Protein AF-A0A1Q3CDR9-F1 (afdb_monomer)

Nearest PDB structures (foldseek):
  2cqf-assembly1_A  TM=4.874E-01  e=2.136E+00  Homo sapiens
  7c4c-assembly1_A  TM=4.742E-01  e=1.293E+00  Trypanosoma brucei brucei TREU927
  1wwd-assembly1_A  TM=3.538E-01  e=9.700E-01  Moloney murine leukemia virus
  2ms0-assembly1_A  TM=3.478E-01  e=1.722E+00  Murine leukemia virus

Solvent-accessible surface area (backbone atoms only — not comparable to full-atom values): 6592 Å² total; per-residue (Å²): 113,67,70,59,53,57,50,48,54,52,51,53,54,50,49,55,51,48,51,54,48,51,56,52,48,56,53,49,50,54,57,45,61,77,62,69,68,82,74,77,45,49,90,75,77,43,82,76,66,89,78,68,80,81,71,84,55,89,84,57,76,78,75,70,85,80,47,48,10,86,76,79,66,47,70,84,43,49,51,90,74,29,62,83,71,69,43,74,86,74,81,68,82,80,82,76,87,76,88,130

Secondary structure (DSSP, 8-state):
-HHHHHHHHHHHHHHHHHHHHHHHHHHHHHHHHTT------GGGTPPP-TT------SSS-------B-TTT--BS--GGG-HHHH-TTTT---------

Organism: Cephalotus follicularis (NCBI:txid3775)

Radius of gyration: 31.76 Å; Cα contacts (8 Å, |Δi|>4): 46; chains: 1; bounding box: 44×34×112 Å

pLDDT: mean 74.59, std 15.26, range [53.19, 97.5]

Foldseek 3Di:
DVVVVVVVVVVVVVVVVVVVVVVVVVVVCVVVVLVPQVQDCVVVVDDHDPDRDPDPRPPDDPPDPQCAAPPPRDGDDYVVPDPVNPPPPPDDPPPDDDDD

Mean predicted aligned error: 17.98 Å

Structure (mmCIF, N/CA/C/O backbone):
data_AF-A0A1Q3CDR9-F1
#
_entry.id   AF-A0A1Q3CDR9-F1
#
loop_
_atom_site.group_PDB
_atom_site.id
_atom_site.type_symbol
_atom_site.label_atom_id
_atom_site.label_alt_id
_atom_site.label_comp_id
_atom_site.label_asym_id
_atom_site.label_entity_id
_atom_site.label_seq_id
_atom_site.pdbx_PDB_ins_code
_atom_site.Cartn_x
_atom_site.Cartn_y
_atom_site.Cartn_z
_atom_site.occupancy
_atom_site.B_iso_or_equiv
_atom_site.auth_seq_id
_atom_site.auth_comp_id
_atom_site.auth_asym_id
_atom_site.auth_atom_id
_atom_site.pdbx_PDB_model_num
ATOM 1 N N . MET A 1 1 ? -23.262 7.538 39.545 1.00 59.59 1 MET A N 1
ATOM 2 C CA . MET A 1 1 ? -22.030 6.722 39.428 1.00 59.59 1 MET A CA 1
ATOM 3 C C . MET A 1 1 ? -22.065 5.797 38.212 1.00 59.59 1 MET A C 1
ATOM 5 O O . MET A 1 1 ? -21.052 5.736 37.530 1.00 59.59 1 MET A O 1
ATOM 9 N N . GLU A 1 2 ? -23.208 5.187 37.870 1.00 73.69 2 GLU A N 1
ATOM 10 C CA . GLU A 1 2 ? -23.363 4.292 36.697 1.00 73.69 2 GLU A CA 1
ATOM 11 C C . GLU A 1 2 ? -22.972 4.901 35.336 1.00 73.69 2 GLU A C 1
ATOM 13 O O . GLU A 1 2 ? -22.339 4.237 34.518 1.00 73.69 2 GLU A O 1
ATOM 18 N N . GLU A 1 3 ? -23.297 6.175 35.082 1.00 81.50 3 GLU A N 1
ATOM 19 C CA . GLU A 1 3 ? -22.935 6.873 33.832 1.00 81.50 3 GLU A CA 1
ATOM 20 C C . GLU A 1 3 ? -21.412 6.853 33.590 1.00 81.50 3 GLU A C 1
ATOM 22 O O . GLU A 1 3 ? -20.940 6.597 32.482 1.00 81.50 3 GLU A O 1
ATOM 27 N N . ASN A 1 4 ? -20.636 7.059 34.657 1.00 87.38 4 ASN A N 1
ATOM 28 C CA . ASN A 1 4 ? -19.181 7.166 34.605 1.00 87.38 4 ASN A CA 1
ATOM 29 C C . ASN A 1 4 ? -18.516 5.796 34.362 1.00 87.38 4 ASN A C 1
ATOM 31 O O . ASN A 1 4 ? -17.516 5.696 33.651 1.00 87.38 4 ASN A O 1
ATOM 35 N N . GLU A 1 5 ? -19.099 4.716 34.894 1.00 90.12 5 GLU A N 1
ATOM 36 C CA . GLU A 1 5 ? -18.658 3.343 34.608 1.00 90.12 5 GLU A CA 1
ATOM 37 C C . GLU A 1 5 ? -18.950 2.945 33.160 1.00 90.12 5 GLU A C 1
ATOM 39 O O . GLU A 1 5 ? -18.072 2.423 32.467 1.00 90.12 5 GLU A O 1
ATOM 44 N N . LYS A 1 6 ? -20.144 3.270 32.653 1.00 92.44 6 LYS A N 1
ATOM 45 C CA . LYS A 1 6 ? -20.518 3.000 31.258 1.00 92.44 6 LYS A CA 1
ATOM 46 C C . LYS A 1 6 ? -19.623 3.756 30.271 1.00 92.44 6 LYS A C 1
ATOM 48 O O . LYS A 1 6 ? -19.267 3.219 29.219 1.00 92.44 6 LYS A O 1
ATOM 53 N N . GLN A 1 7 ? -19.228 4.981 30.610 1.00 92.56 7 GLN A N 1
ATOM 54 C CA . GLN A 1 7 ? -18.260 5.762 29.837 1.00 92.56 7 GLN A CA 1
ATOM 55 C C . GLN A 1 7 ? -16.859 5.132 29.864 1.00 92.56 7 GLN A C 1
ATOM 57 O O . GLN A 1 7 ? -16.241 5.002 28.807 1.00 92.56 7 GLN A O 1
ATOM 62 N N . LYS A 1 8 ? -16.386 4.652 31.022 1.00 94.94 8 LYS A N 1
ATOM 63 C CA . LYS A 1 8 ? -15.103 3.933 31.137 1.00 94.94 8 LYS A CA 1
ATOM 64 C C . LYS A 1 8 ? -15.035 2.700 30.236 1.00 94.94 8 LYS A C 1
ATOM 66 O O . LYS A 1 8 ? -14.039 2.516 29.541 1.00 94.94 8 LYS A O 1
ATOM 71 N N . ILE A 1 9 ? -16.099 1.899 30.199 1.00 94.62 9 ILE A N 1
ATOM 72 C CA . ILE A 1 9 ? -16.166 0.690 29.362 1.00 94.62 9 ILE A CA 1
ATOM 73 C C . ILE A 1 9 ? -16.073 1.048 27.871 1.00 94.62 9 ILE A C 1
ATOM 75 O O . ILE A 1 9 ? -15.337 0.408 27.120 1.00 94.62 9 ILE A O 1
ATOM 79 N N . LYS A 1 10 ? -16.774 2.103 27.433 1.00 94.69 10 LYS A N 1
ATOM 80 C CA . LYS A 1 10 ? -16.693 2.584 26.043 1.00 94.69 10 LYS A CA 1
ATOM 81 C C . LYS A 1 10 ? -15.292 3.078 25.690 1.00 94.69 10 LYS A C 1
ATOM 83 O O . LYS A 1 10 ? -14.806 2.776 24.604 1.00 94.69 10 LYS A O 1
ATOM 88 N N . ILE A 1 11 ? -14.647 3.816 26.595 1.00 96.81 11 ILE A N 1
ATOM 89 C CA . ILE A 1 11 ? -13.281 4.318 26.398 1.00 96.81 11 ILE A CA 1
ATOM 90 C C . ILE A 1 11 ? -12.296 3.154 26.262 1.00 96.81 11 ILE A C 1
ATOM 92 O O . ILE A 1 11 ? -11.457 3.177 25.363 1.00 96.81 11 ILE A O 1
ATOM 96 N N . ASP A 1 12 ? -12.412 2.127 27.103 1.00 96.44 12 ASP A N 1
ATOM 97 C CA . ASP A 1 12 ? -11.529 0.959 27.050 1.00 96.44 12 ASP A CA 1
ATOM 98 C C . ASP A 1 12 ? -11.698 0.165 25.743 1.00 96.44 12 ASP A C 1
ATOM 100 O O . ASP A 1 12 ? -10.719 -0.119 25.043 1.00 96.44 12 ASP A O 1
ATOM 104 N N . ALA A 1 13 ? -12.948 -0.078 25.333 1.00 96.44 13 ALA A N 1
ATOM 105 C CA . ALA A 1 13 ? -13.256 -0.713 24.054 1.00 96.44 13 ALA A CA 1
ATOM 106 C C . ALA A 1 13 ? -12.680 0.080 22.868 1.00 96.44 13 ALA A C 1
ATOM 108 O O . ALA A 1 13 ? -12.032 -0.492 21.985 1.00 96.44 13 ALA A O 1
ATOM 109 N N . LEU A 1 14 ? -12.855 1.404 22.875 1.00 97.19 14 LEU A N 1
ATOM 110 C CA . LEU A 1 14 ? -12.368 2.283 21.814 1.00 97.19 14 LEU A CA 1
ATOM 111 C C . LEU A 1 14 ? -10.835 2.309 21.761 1.00 97.19 14 LEU A C 1
ATOM 113 O O . LEU A 1 14 ? -10.238 2.242 20.683 1.00 97.19 14 LEU A O 1
ATOM 117 N N . LYS A 1 15 ? -10.176 2.316 22.921 1.00 97.38 15 LYS A N 1
ATOM 118 C CA . LYS A 1 15 ? -8.714 2.265 23.026 1.00 97.38 15 LYS A CA 1
ATOM 119 C C . LYS A 1 15 ? -8.152 0.959 22.461 1.00 97.38 15 LYS A C 1
ATOM 121 O O . LYS A 1 15 ? -7.147 0.993 21.752 1.00 97.38 15 LYS A O 1
ATOM 126 N N . LYS A 1 16 ? -8.826 -0.172 22.697 1.00 97.00 16 LYS A N 1
ATOM 127 C CA . LYS A 1 16 ? -8.466 -1.478 22.117 1.00 97.00 16 LYS A CA 1
ATOM 128 C C . LYS A 1 16 ? -8.631 -1.508 20.595 1.00 97.00 16 LYS A C 1
ATOM 130 O O . LYS A 1 16 ? -7.775 -2.048 19.887 1.00 97.00 16 LYS A O 1
ATOM 135 N N . THR A 1 17 ? -9.701 -0.913 20.069 1.00 97.25 17 THR A N 1
ATOM 136 C CA . THR A 1 17 ? -9.863 -0.794 18.612 1.00 97.25 17 THR A CA 1
ATOM 137 C C . THR A 1 17 ? -8.792 0.107 18.006 1.00 97.25 17 THR A C 1
ATOM 139 O O . THR A 1 17 ? -8.211 -0.239 16.980 1.00 97.25 17 THR A O 1
ATOM 142 N N . PHE A 1 18 ? -8.457 1.211 18.678 1.00 97.38 18 PHE A N 1
ATOM 143 C CA . PHE A 1 18 ? -7.473 2.171 18.192 1.00 97.38 18 PHE A CA 1
ATOM 144 C C . PHE A 1 18 ? -6.050 1.604 18.215 1.00 97.38 18 PHE A C 1
ATOM 146 O O . PHE A 1 18 ? -5.289 1.822 17.275 1.00 97.38 18 PHE A O 1
ATOM 153 N N . SER A 1 19 ? -5.690 0.827 19.241 1.00 97.19 19 SER A N 1
ATOM 154 C CA . SER A 1 19 ? -4.386 0.157 19.298 1.00 97.19 19 SER A CA 1
ATOM 155 C C . SER A 1 19 ? -4.232 -0.886 18.188 1.00 97.19 19 SER A C 1
ATOM 157 O O . SER A 1 19 ? -3.190 -0.946 17.534 1.00 97.19 19 SER A O 1
ATOM 159 N N . THR A 1 20 ? -5.288 -1.658 17.914 1.00 97.19 20 THR A N 1
ATOM 160 C CA . THR A 1 20 ? -5.311 -2.637 16.816 1.00 97.19 20 THR A CA 1
ATOM 161 C C . THR A 1 20 ? -5.194 -1.944 15.458 1.00 97.19 20 THR A C 1
ATOM 163 O O . THR A 1 20 ? -4.365 -2.337 14.634 1.00 97.19 20 THR A O 1
ATOM 166 N N . PHE A 1 21 ? -5.971 -0.876 15.250 1.00 97.44 21 PHE A N 1
ATOM 167 C CA . PHE A 1 21 ? -5.923 -0.060 14.040 1.00 97.44 21 PHE A CA 1
ATOM 168 C C . PHE A 1 21 ? -4.532 0.547 13.825 1.00 97.44 21 PHE A C 1
ATOM 170 O O . PHE A 1 21 ? -3.941 0.351 12.766 1.00 97.44 21 PHE A O 1
ATOM 177 N N . SER A 1 22 ? -3.961 1.187 14.847 1.00 97.50 22 SER A N 1
ATOM 178 C CA . SER A 1 22 ? -2.622 1.785 14.791 1.00 97.50 22 SER A CA 1
ATOM 179 C C . SER A 1 22 ? -1.543 0.758 14.419 1.00 97.50 22 SER A C 1
ATOM 181 O O . SER A 1 22 ? -0.744 0.995 13.513 1.00 97.50 22 SER A O 1
ATOM 183 N N . ASN A 1 23 ? -1.579 -0.441 15.015 1.00 95.94 23 ASN A N 1
ATOM 184 C CA . ASN A 1 23 ? -0.648 -1.520 14.670 1.00 95.94 23 ASN A CA 1
ATOM 185 C C . ASN A 1 23 ? -0.808 -1.983 13.210 1.00 95.94 23 ASN A C 1
ATOM 187 O O . ASN A 1 23 ? 0.176 -2.229 12.513 1.00 95.94 23 ASN A O 1
ATOM 191 N N . SER A 1 24 ? -2.047 -2.088 12.721 1.00 96.44 24 SER A N 1
ATOM 192 C CA . SER A 1 24 ? -2.297 -2.424 11.316 1.00 96.44 24 SER A CA 1
ATOM 193 C C . SER A 1 24 ? -1.830 -1.322 10.355 1.00 96.44 24 SER A C 1
ATOM 195 O O . SER A 1 24 ? -1.225 -1.640 9.333 1.00 96.44 24 SER A O 1
ATOM 197 N N . SER A 1 25 ? -2.011 -0.047 10.719 1.00 94.50 25 SER A N 1
ATOM 198 C CA . SER A 1 25 ? -1.537 1.104 9.944 1.00 94.50 25 SER A CA 1
ATOM 199 C C . SER A 1 25 ? -0.018 1.095 9.830 1.00 94.50 25 SER A C 1
ATOM 201 O O . SER A 1 25 ? 0.504 1.167 8.726 1.00 94.50 25 SER A O 1
ATOM 203 N N . ALA A 1 26 ? 0.702 0.892 10.938 1.00 92.94 26 ALA A N 1
ATOM 204 C CA . ALA A 1 26 ? 2.161 0.817 10.918 1.00 92.94 26 ALA A CA 1
ATOM 205 C C . ALA A 1 26 ? 2.675 -0.329 10.026 1.00 92.94 26 ALA A C 1
ATOM 207 O O . ALA A 1 26 ? 3.677 -0.185 9.325 1.00 92.94 26 ALA A O 1
ATOM 208 N N . LYS A 1 27 ? 1.990 -1.479 10.009 1.00 93.12 27 LYS A N 1
ATOM 209 C CA . LYS A 1 27 ? 2.330 -2.590 9.101 1.00 93.12 27 LYS A CA 1
ATOM 210 C C . LYS A 1 27 ? 2.092 -2.224 7.637 1.00 93.12 27 LYS A C 1
ATOM 212 O O . LYS A 1 27 ? 2.928 -2.547 6.795 1.00 93.12 27 LYS A O 1
ATOM 217 N N . LEU A 1 28 ? 0.982 -1.547 7.344 1.00 88.12 28 LEU A N 1
ATOM 218 C CA . LEU A 1 28 ? 0.676 -1.060 6.002 1.00 88.12 28 LEU A CA 1
ATOM 219 C C . LEU A 1 28 ? 1.700 -0.013 5.544 1.00 88.12 28 LEU A C 1
ATOM 221 O O . LEU A 1 28 ? 2.203 -0.116 4.431 1.00 88.12 28 LEU A O 1
ATOM 225 N N . ASP A 1 29 ? 2.066 0.933 6.406 1.00 84.75 29 ASP A N 1
ATOM 226 C CA . ASP A 1 29 ? 3.071 1.957 6.113 1.00 84.75 29 ASP A CA 1
ATOM 227 C C . ASP A 1 29 ? 4.454 1.350 5.871 1.00 84.75 29 ASP A C 1
ATOM 229 O O . ASP A 1 29 ? 5.147 1.777 4.954 1.00 84.75 29 ASP A O 1
ATOM 233 N N . ASN A 1 30 ? 4.846 0.312 6.614 1.00 84.44 30 ASN A N 1
ATOM 234 C CA . ASN A 1 30 ? 6.094 -0.410 6.349 1.00 84.44 30 ASN A CA 1
ATOM 235 C C . ASN A 1 30 ? 6.061 -1.143 4.996 1.00 84.44 30 ASN A C 1
ATOM 237 O O . ASN A 1 30 ? 7.040 -1.107 4.250 1.00 84.44 30 ASN A O 1
ATOM 241 N N . LEU A 1 31 ? 4.933 -1.767 4.640 1.00 81.81 31 LEU A N 1
ATOM 242 C CA . LEU A 1 31 ? 4.761 -2.433 3.345 1.00 81.81 31 LEU A CA 1
ATOM 243 C C . LEU A 1 31 ? 4.801 -1.427 2.183 1.00 81.81 31 LEU A C 1
ATOM 245 O O . LEU A 1 31 ? 5.506 -1.637 1.196 1.00 81.81 31 LEU A O 1
ATOM 249 N N . LEU A 1 32 ? 4.064 -0.322 2.310 1.00 74.75 32 LEU A N 1
ATOM 250 C CA . LEU A 1 32 ? 3.984 0.723 1.293 1.00 74.75 32 LEU A CA 1
ATOM 251 C C . LEU A 1 32 ? 5.248 1.580 1.242 1.00 74.75 32 LEU A C 1
ATOM 253 O O . LEU A 1 32 ? 5.612 2.040 0.167 1.00 74.75 32 LEU A O 1
ATOM 257 N N . GLY A 1 33 ? 5.943 1.788 2.357 1.00 69.56 33 GLY A N 1
ATOM 258 C CA . GLY A 1 33 ? 7.220 2.499 2.420 1.00 69.56 33 GLY A CA 1
ATOM 259 C C . GLY A 1 33 ? 8.311 1.790 1.619 1.00 69.56 33 GLY A C 1
ATOM 260 O O . GLY A 1 33 ? 9.090 2.446 0.934 1.00 69.56 33 GLY A O 1
ATOM 261 N N . LEU A 1 34 ? 8.292 0.454 1.595 1.00 64.00 34 LEU A N 1
ATOM 262 C CA . LEU A 1 34 ? 9.143 -0.353 0.712 1.00 64.00 34 LEU A CA 1
ATOM 263 C C . LEU A 1 34 ? 8.744 -0.250 -0.774 1.00 64.00 34 LEU A C 1
ATOM 265 O O . LEU A 1 34 ? 9.544 -0.571 -1.651 1.00 64.00 34 LEU A O 1
ATOM 269 N N . GLN A 1 35 ? 7.520 0.200 -1.065 1.00 60.84 35 GLN A N 1
ATOM 270 C CA . GLN A 1 35 ? 6.930 0.246 -2.406 1.00 60.84 35 GLN A CA 1
ATOM 271 C C . GLN A 1 35 ? 6.843 1.665 -3.002 1.00 60.84 35 GLN A C 1
ATOM 273 O O . GLN A 1 35 ? 6.809 1.817 -4.224 1.00 60.84 35 GLN A O 1
ATOM 278 N N . ARG A 1 36 ? 6.817 2.720 -2.173 1.00 55.31 36 ARG A N 1
ATOM 279 C CA . ARG A 1 36 ? 6.757 4.142 -2.561 1.00 55.31 36 ARG A CA 1
ATOM 280 C C . ARG A 1 36 ? 8.104 4.613 -3.088 1.00 55.31 36 ARG A C 1
ATOM 282 O O . ARG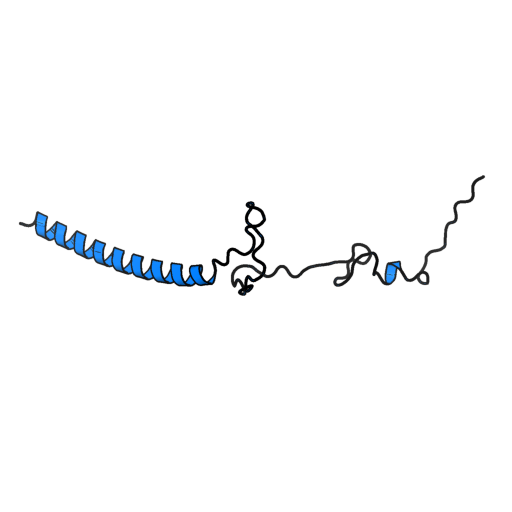 A 1 36 ? 8.739 5.515 -2.553 1.00 55.31 36 ARG A O 1
ATOM 289 N N . CYS A 1 37 ? 8.538 4.017 -4.177 1.00 57.84 37 CYS A N 1
ATOM 290 C CA . CYS A 1 37 ? 9.668 4.530 -4.904 1.00 57.84 37 CYS A CA 1
ATOM 291 C C . CYS A 1 37 ? 9.107 5.373 -6.056 1.00 57.84 37 CYS A C 1
ATOM 293 O O . CYS A 1 37 ? 8.513 4.871 -7.010 1.00 57.84 37 CYS A O 1
ATOM 295 N N . VA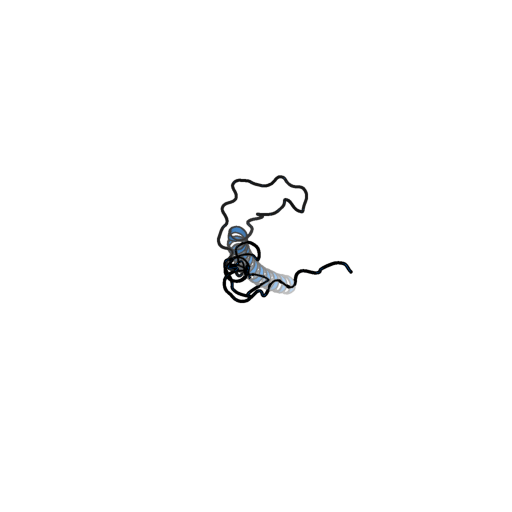L A 1 38 ? 9.166 6.696 -5.873 1.00 55.66 38 VAL A N 1
ATOM 296 C CA . VAL A 1 38 ? 8.579 7.682 -6.787 1.00 55.66 38 VAL A CA 1
ATOM 297 C C . VAL A 1 38 ? 9.565 7.938 -7.922 1.00 55.66 38 VAL A C 1
ATOM 299 O O . VAL A 1 38 ? 10.278 8.935 -7.933 1.00 55.66 38 VAL A O 1
ATOM 302 N N . PHE A 1 39 ? 9.678 6.961 -8.817 1.00 57.38 39 PHE A N 1
ATOM 303 C CA . PHE A 1 39 ? 10.727 6.922 -9.834 1.00 57.38 39 PHE A CA 1
ATOM 304 C C . PHE A 1 39 ? 10.576 7.981 -10.921 1.00 57.38 39 PHE A C 1
ATOM 306 O O . PHE A 1 39 ? 11.569 8.537 -11.374 1.00 57.38 39 PHE A O 1
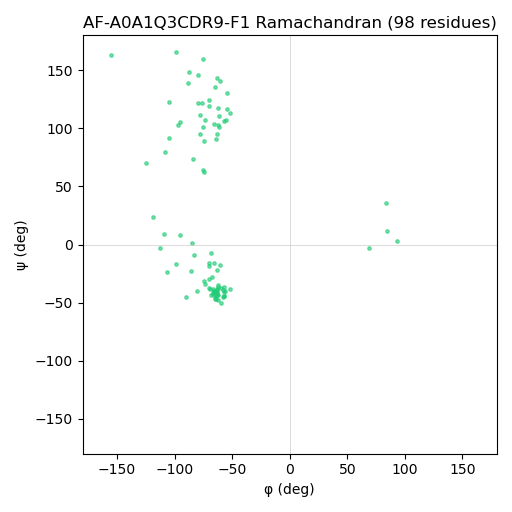ATOM 313 N N . GLU A 1 40 ? 9.347 8.278 -11.330 1.00 56.62 40 GLU A N 1
ATOM 314 C CA . GLU A 1 40 ? 9.103 9.036 -12.553 1.00 56.62 40 GLU A CA 1
ATOM 315 C C . GLU A 1 40 ? 8.237 10.262 -12.246 1.00 56.62 40 GLU A C 1
ATOM 317 O O . GLU A 1 40 ? 7.059 10.340 -12.578 1.00 56.62 40 GLU A O 1
ATOM 322 N N . LYS A 1 41 ? 8.825 11.234 -11.536 1.00 67.06 41 LYS A N 1
ATOM 323 C CA . LYS A 1 41 ? 8.215 12.564 -11.346 1.00 67.06 41 LYS A CA 1
ATOM 324 C C . LYS A 1 41 ? 8.503 13.530 -12.500 1.00 67.06 41 LYS A C 1
ATOM 326 O O . LYS A 1 41 ? 8.045 14.668 -12.451 1.00 67.06 41 LYS A O 1
ATOM 331 N N . ALA A 1 42 ? 9.227 13.091 -13.531 1.00 65.38 42 ALA A N 1
ATOM 332 C CA . ALA A 1 42 ? 9.565 13.914 -14.690 1.00 65.38 42 ALA A CA 1
ATOM 333 C C . ALA A 1 42 ? 8.309 14.467 -15.392 1.00 65.38 42 ALA A C 1
ATOM 335 O O . ALA A 1 42 ? 8.268 15.638 -15.757 1.00 65.38 42 ALA A O 1
ATOM 336 N N . GLY A 1 43 ? 7.224 13.683 -15.454 1.00 62.91 43 GLY A N 1
ATOM 337 C CA . GLY A 1 43 ? 5.925 14.133 -15.977 1.00 62.91 43 GLY A CA 1
ATOM 338 C C . GLY A 1 43 ? 5.192 15.173 -15.114 1.00 62.91 43 GLY A C 1
ATOM 339 O O . GLY A 1 43 ? 4.174 15.707 -15.541 1.00 62.91 43 GLY A O 1
ATOM 340 N N . LEU A 1 44 ? 5.695 15.465 -13.911 1.00 75.62 44 LEU A N 1
ATOM 341 C CA . LEU A 1 44 ? 5.178 16.485 -12.991 1.00 75.62 44 LEU A CA 1
ATOM 342 C C . LEU A 1 44 ? 6.119 17.699 -12.872 1.00 75.62 44 LEU A C 1
ATOM 344 O O . LEU A 1 44 ? 5.922 18.530 -11.990 1.00 75.62 44 LEU A 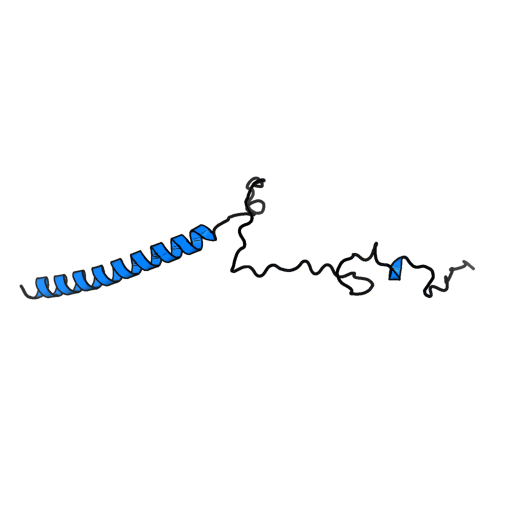O 1
ATOM 348 N N . GLY A 1 45 ? 7.152 17.794 -13.719 1.00 72.12 45 GLY A N 1
ATOM 349 C CA . GLY A 1 45 ? 8.083 18.929 -13.745 1.00 72.12 45 GLY A CA 1
ATOM 350 C C . GLY A 1 45 ? 9.242 18.860 -12.744 1.00 72.12 45 GLY A C 1
ATOM 351 O O . GLY A 1 45 ? 9.934 19.856 -12.559 1.00 72.12 45 GLY A O 1
ATOM 352 N N . TYR A 1 46 ? 9.476 17.713 -12.097 1.00 70.12 46 TYR A N 1
ATOM 353 C CA . TYR A 1 46 ? 10.670 17.499 -11.269 1.00 70.12 46 TYR A CA 1
ATOM 354 C C . TYR A 1 46 ? 11.838 16.975 -12.110 1.00 70.12 46 TYR A C 1
ATOM 356 O O . TYR A 1 46 ? 11.630 16.214 -13.053 1.00 70.12 46 TYR A O 1
ATOM 364 N N . GLU A 1 47 ? 13.069 17.326 -11.730 1.00 69.62 47 GLU A N 1
ATOM 365 C CA . GLU A 1 47 ? 14.276 16.808 -12.380 1.00 69.62 47 GLU A CA 1
ATOM 366 C C . GLU A 1 47 ? 14.375 15.279 -12.273 1.00 69.62 47 GLU A C 1
ATOM 368 O O . GLU A 1 47 ? 14.061 14.673 -11.241 1.00 69.62 47 GLU A O 1
ATOM 373 N N . GLU A 1 48 ? 14.835 14.651 -13.356 1.00 65.06 48 GLU A N 1
ATOM 374 C CA . GLU A 1 48 ? 15.041 13.208 -13.416 1.00 65.06 48 GLU A CA 1
ATOM 375 C C . GLU A 1 48 ? 16.084 12.766 -12.389 1.00 65.06 48 GLU A C 1
ATOM 377 O O . GLU A 1 48 ? 17.268 13.112 -12.450 1.00 65.06 48 GLU A O 1
ATOM 382 N N . MET A 1 49 ? 15.654 11.938 -11.441 1.00 68.31 49 MET A N 1
ATOM 383 C CA . MET A 1 49 ? 16.566 11.339 -10.481 1.00 68.31 49 MET A CA 1
ATOM 384 C C . MET A 1 49 ? 17.387 10.246 -11.185 1.00 68.31 49 MET A C 1
ATOM 386 O O . MET A 1 49 ? 16.895 9.160 -11.472 1.00 68.31 49 MET A O 1
ATOM 390 N N . LYS A 1 50 ? 18.670 10.511 -11.446 1.00 58.41 50 LYS A N 1
ATOM 391 C CA . LYS A 1 50 ? 19.557 9.605 -12.209 1.00 58.41 50 LYS A CA 1
ATOM 392 C C . LYS A 1 50 ? 19.947 8.303 -11.486 1.00 58.41 50 LYS A C 1
ATOM 394 O O . LYS A 1 50 ? 20.414 7.372 -12.129 1.00 58.41 50 LYS A O 1
ATOM 399 N N . ASN A 1 51 ? 19.755 8.218 -10.165 1.00 57.22 51 ASN A N 1
ATOM 400 C CA . ASN A 1 51 ? 20.280 7.129 -9.321 1.00 57.22 51 ASN A CA 1
ATOM 401 C C . ASN A 1 51 ? 19.202 6.311 -8.599 1.00 57.22 51 ASN A C 1
ATOM 403 O O . ASN A 1 51 ? 19.470 5.716 -7.550 1.00 57.22 51 ASN A O 1
ATOM 407 N N . VAL A 1 52 ? 17.968 6.280 -9.099 1.00 56.03 52 VAL A N 1
ATOM 408 C CA . VAL A 1 52 ? 16.923 5.565 -8.365 1.00 56.03 52 VAL A CA 1
ATOM 409 C C . VAL A 1 52 ? 17.053 4.059 -8.596 1.00 56.03 52 VAL A C 1
ATOM 411 O O . VAL A 1 52 ? 16.808 3.539 -9.688 1.00 56.03 52 VAL A O 1
ATOM 414 N N . LYS A 1 53 ? 17.438 3.341 -7.535 1.00 57.62 53 LYS A N 1
ATOM 415 C CA . LYS A 1 53 ? 17.438 1.876 -7.496 1.00 57.62 53 LYS A CA 1
ATOM 416 C C . LYS A 1 53 ? 16.027 1.384 -7.798 1.00 57.62 53 LYS A C 1
ATOM 418 O O . LYS A 1 53 ? 15.148 1.507 -6.954 1.00 57.62 53 LYS A O 1
ATOM 423 N N . HIS A 1 54 ? 15.813 0.840 -8.994 1.00 57.19 54 HIS A N 1
ATOM 424 C CA . HIS A 1 54 ? 14.558 0.200 -9.375 1.00 57.19 54 HIS A CA 1
ATOM 425 C C . HIS A 1 54 ? 14.328 -1.038 -8.503 1.00 57.19 54 HIS A C 1
ATOM 427 O O . HIS A 1 54 ? 14.767 -2.144 -8.820 1.00 57.19 54 HIS A O 1
ATOM 433 N N . PHE A 1 55 ? 13.651 -0.853 -7.375 1.00 53.19 55 PHE A N 1
ATOM 434 C CA . PHE A 1 55 ? 13.142 -1.960 -6.584 1.00 53.19 55 PHE A CA 1
ATOM 435 C C . PHE A 1 55 ? 12.074 -2.693 -7.405 1.00 53.19 55 PHE A C 1
ATOM 437 O O . PHE A 1 55 ? 11.241 -2.075 -8.070 1.00 53.19 55 PHE A O 1
ATOM 444 N N . LYS A 1 56 ? 12.118 -4.031 -7.405 1.00 53.25 56 LYS A N 1
ATOM 445 C CA . LYS A 1 56 ? 11.093 -4.860 -8.052 1.00 53.25 56 LYS A CA 1
ATOM 446 C C . LYS A 1 56 ? 9.751 -4.585 -7.368 1.00 53.25 56 LYS A C 1
ATOM 448 O O . LYS A 1 56 ? 9.483 -5.120 -6.298 1.00 53.25 56 LYS A O 1
ATOM 453 N N . ASN A 1 57 ? 8.909 -3.770 -7.999 1.00 55.22 57 ASN A N 1
ATOM 454 C CA . ASN A 1 57 ? 7.517 -3.604 -7.605 1.00 55.22 57 ASN A CA 1
ATOM 455 C C . ASN A 1 57 ? 6.803 -4.955 -7.734 1.00 55.22 57 ASN A C 1
ATOM 457 O O . ASN A 1 57 ? 6.578 -5.429 -8.844 1.00 55.22 57 ASN A O 1
ATOM 461 N N . PHE A 1 58 ? 6.428 -5.565 -6.609 1.00 56.88 58 PHE A N 1
ATOM 462 C CA . PHE A 1 58 ? 5.664 -6.820 -6.588 1.00 56.88 58 PHE A CA 1
ATOM 463 C C . PHE A 1 58 ? 4.269 -6.685 -7.227 1.00 56.88 58 PHE A C 1
ATOM 465 O O . PHE A 1 58 ? 3.708 -7.675 -7.684 1.00 56.88 58 PHE A O 1
ATOM 472 N N . PHE A 1 59 ? 3.727 -5.464 -7.297 1.00 54.88 59 PHE A N 1
ATOM 473 C CA . PHE A 1 59 ? 2.368 -5.188 -7.778 1.00 54.88 59 PHE A CA 1
ATOM 474 C C . PHE A 1 59 ? 2.290 -4.721 -9.235 1.00 54.88 59 PHE A C 1
ATOM 476 O O . PHE A 1 59 ? 1.222 -4.782 -9.838 1.00 54.88 59 PHE A O 1
ATOM 483 N N . VAL A 1 60 ? 3.404 -4.278 -9.825 1.00 58.59 60 VAL A N 1
ATOM 484 C CA . VAL A 1 60 ? 3.443 -3.938 -11.251 1.00 58.59 60 VAL A CA 1
ATOM 485 C C . VAL A 1 60 ? 3.961 -5.165 -11.982 1.00 58.59 60 VAL A C 1
ATOM 487 O O . VAL A 1 60 ? 5.153 -5.471 -11.929 1.00 58.59 60 VAL A O 1
ATOM 490 N N . LYS A 1 61 ? 3.067 -5.889 -12.670 1.00 57.62 61 LYS A N 1
ATOM 491 C CA . LYS A 1 61 ? 3.497 -6.887 -13.659 1.00 57.62 61 LYS A CA 1
ATOM 492 C C . LYS A 1 61 ? 4.420 -6.161 -14.629 1.00 57.62 61 LYS A C 1
ATOM 494 O O . LYS A 1 61 ? 3.975 -5.229 -15.293 1.00 57.62 61 LYS A O 1
ATOM 499 N N . LYS A 1 62 ? 5.695 -6.561 -14.692 1.00 57.06 62 LYS A N 1
ATOM 500 C CA . LYS A 1 62 ? 6.609 -6.072 -15.727 1.00 57.06 62 LYS A CA 1
ATOM 501 C C . LYS A 1 62 ? 5.911 -6.289 -17.068 1.00 57.06 62 LYS A C 1
ATOM 503 O O . LYS A 1 62 ? 5.661 -7.435 -17.439 1.00 57.06 62 LYS A O 1
ATOM 508 N N . SER A 1 63 ? 5.551 -5.212 -17.760 1.00 59.56 63 SER A N 1
ATOM 509 C CA . SER A 1 63 ? 5.201 -5.311 -19.166 1.00 59.56 63 SER A CA 1
ATOM 510 C C . SER A 1 63 ? 6.484 -5.724 -19.869 1.00 59.56 63 SER A C 1
ATOM 512 O O . SER A 1 63 ? 7.427 -4.946 -19.996 1.00 59.56 63 SER A O 1
ATOM 514 N N . GLU A 1 64 ? 6.579 -6.997 -20.240 1.00 60.88 64 GLU A N 1
ATOM 515 C CA . GLU A 1 64 ? 7.641 -7.418 -21.139 1.00 60.88 64 GLU A CA 1
ATOM 516 C C . GLU A 1 64 ? 7.553 -6.533 -22.386 1.00 60.88 64 GLU A C 1
ATOM 518 O O . GLU A 1 64 ? 6.447 -6.357 -22.916 1.00 60.88 64 GLU A O 1
ATOM 523 N N . PRO A 1 65 ? 8.665 -5.935 -22.847 1.00 61.97 65 PRO A N 1
ATOM 524 C CA . PRO A 1 65 ? 8.655 -5.173 -24.080 1.00 61.97 65 PRO A CA 1
ATOM 525 C C . PRO A 1 65 ? 8.318 -6.132 -25.225 1.00 61.97 65 PRO A C 1
ATOM 527 O O . PRO A 1 65 ? 9.180 -6.818 -25.772 1.00 61.97 65 PRO A O 1
ATOM 530 N N . LYS A 1 66 ? 7.035 -6.193 -25.591 1.00 65.62 66 LYS A N 1
ATOM 531 C CA . LYS A 1 66 ? 6.534 -6.915 -26.763 1.00 65.62 66 LYS A CA 1
ATOM 532 C C . LYS A 1 66 ? 6.868 -6.107 -28.014 1.00 65.62 66 LYS A C 1
ATOM 534 O O . LYS A 1 66 ? 5.988 -5.601 -28.699 1.00 65.62 66 LYS A O 1
ATOM 539 N N . MET A 1 67 ? 8.158 -5.946 -28.295 1.00 71.56 67 MET A N 1
ATOM 540 C CA . MET A 1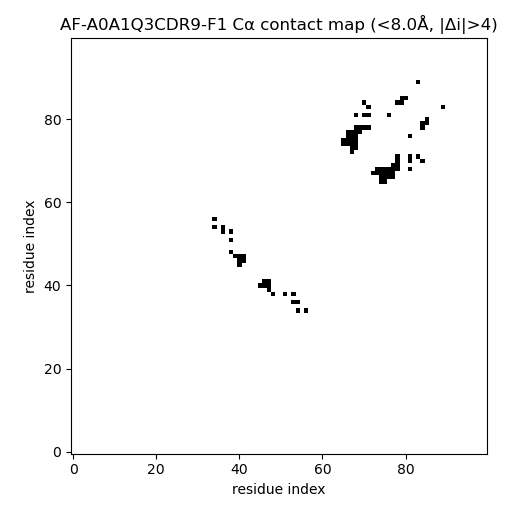 67 ? 8.629 -5.381 -29.556 1.00 71.56 67 MET A CA 1
ATOM 541 C C . MET A 1 67 ? 8.452 -6.436 -30.645 1.00 71.56 67 MET A C 1
ATOM 543 O O . MET A 1 67 ? 9.317 -7.288 -30.860 1.00 71.56 67 MET A O 1
ATOM 547 N N . SER A 1 68 ? 7.274 -6.421 -31.268 1.00 84.44 68 SER A N 1
ATOM 548 C CA . SER A 1 68 ? 6.946 -7.207 -32.454 1.00 84.44 68 SER A CA 1
ATOM 549 C C . SER A 1 68 ? 7.312 -6.445 -33.718 1.00 84.44 68 SER A C 1
ATOM 551 O O . SER A 1 68 ? 7.040 -5.253 -33.847 1.00 84.44 68 SER A O 1
ATOM 553 N N . CYS A 1 69 ? 7.863 -7.151 -34.693 1.00 86.31 69 CYS A N 1
ATOM 554 C CA . CYS A 1 69 ? 8.103 -6.611 -36.017 1.00 86.31 69 CYS A CA 1
ATOM 555 C C . CYS A 1 69 ? 6.776 -6.394 -36.759 1.00 86.31 69 CYS A C 1
ATOM 557 O O . CYS A 1 69 ? 6.033 -7.348 -36.977 1.00 86.31 69 CYS A O 1
ATOM 559 N N . ASN A 1 70 ? 6.513 -5.173 -37.238 1.00 85.00 70 ASN A N 1
ATOM 560 C CA . ASN A 1 70 ? 5.283 -4.865 -37.986 1.00 85.00 70 ASN A CA 1
ATOM 561 C C . ASN A 1 70 ? 5.198 -5.593 -39.343 1.00 85.00 70 ASN A C 1
ATOM 563 O O . ASN A 1 70 ? 4.130 -5.640 -39.939 1.00 85.00 70 ASN A O 1
ATOM 567 N N . TYR A 1 71 ? 6.312 -6.135 -39.853 1.00 82.94 71 TYR A N 1
ATOM 568 C CA . TYR A 1 71 ? 6.340 -6.853 -41.132 1.00 82.94 71 TYR A CA 1
ATOM 569 C C . TYR A 1 71 ? 6.067 -8.353 -40.992 1.00 82.94 71 TYR A C 1
ATOM 571 O O . TYR A 1 71 ? 5.302 -8.909 -41.771 1.00 82.94 71 TYR A O 1
ATOM 579 N N . CYS A 1 72 ? 6.693 -9.025 -40.020 1.00 85.88 72 CYS A N 1
ATOM 580 C CA . CYS A 1 72 ? 6.587 -10.481 -39.871 1.00 85.88 72 CYS A CA 1
ATOM 581 C C . CYS A 1 72 ? 5.848 -10.936 -38.607 1.00 85.88 72 CYS A C 1
ATOM 583 O O . CYS A 1 72 ? 5.726 -12.137 -38.381 1.00 85.88 72 CYS A O 1
ATOM 585 N N . GLY A 1 73 ? 5.428 -10.004 -37.748 1.00 82.50 73 GLY A N 1
ATOM 586 C CA . GLY A 1 73 ? 4.731 -10.284 -36.492 1.00 82.50 73 GLY A CA 1
ATOM 587 C C . GLY A 1 73 ? 5.580 -10.966 -35.414 1.00 82.50 73 GLY A C 1
ATOM 588 O O . GLY A 1 73 ? 5.094 -11.188 -34.309 1.00 82.50 73 GLY A O 1
ATOM 589 N N . ARG A 1 74 ? 6.847 -11.307 -35.694 1.00 82.44 74 ARG A N 1
ATOM 590 C CA . ARG A 1 74 ? 7.735 -11.964 -34.723 1.00 82.44 74 ARG A CA 1
ATOM 591 C C . ARG A 1 74 ? 8.325 -10.955 -33.743 1.00 82.44 74 ARG A C 1
ATOM 593 O O . ARG A 1 74 ? 8.632 -9.823 -34.112 1.00 82.44 74 ARG A O 1
ATOM 600 N N . LEU A 1 75 ? 8.518 -11.395 -32.505 1.00 86.44 75 LEU A N 1
ATOM 601 C CA . LEU A 1 75 ? 9.134 -10.605 -31.442 1.00 86.44 75 LEU A CA 1
ATOM 602 C C . LEU A 1 75 ? 10.658 -10.490 -31.620 1.00 86.44 75 LEU A C 1
ATOM 604 O O . LEU A 1 75 ? 11.283 -11.307 -32.300 1.00 86.44 75 LEU A O 1
ATOM 608 N N . GLY A 1 76 ? 11.251 -9.475 -30.989 1.00 83.50 76 GLY A N 1
ATOM 609 C CA . GLY A 1 76 ? 12.703 -9.334 -30.833 1.00 83.50 76 GLY A CA 1
ATOM 610 C C . GLY A 1 76 ? 13.408 -8.499 -31.905 1.00 83.50 76 GLY A C 1
ATOM 611 O O . GLY A 1 76 ? 14.627 -8.373 -31.860 1.00 83.50 76 GLY A O 1
ATOM 612 N N . HIS A 1 77 ? 12.678 -7.918 -32.862 1.00 85.38 77 HIS A N 1
ATOM 613 C CA . HIS A 1 77 ? 13.253 -7.027 -33.873 1.00 85.38 77 HIS A CA 1
ATOM 614 C C . HIS A 1 77 ? 12.216 -6.046 -34.440 1.00 85.38 77 HIS A C 1
ATOM 616 O O . HIS A 1 77 ? 11.011 -6.256 -34.314 1.00 85.38 77 HIS A O 1
ATOM 622 N N . ILE A 1 78 ? 12.692 -4.986 -35.098 1.00 85.56 78 ILE A N 1
ATOM 623 C CA . ILE A 1 78 ? 11.859 -3.999 -35.800 1.00 85.56 78 ILE A CA 1
ATOM 624 C C . ILE A 1 78 ? 11.810 -4.289 -37.296 1.00 85.56 78 ILE A C 1
ATOM 626 O O . ILE A 1 78 ? 12.629 -5.026 -37.839 1.00 85.56 78 ILE A O 1
ATOM 630 N N . THR A 1 79 ? 10.874 -3.655 -37.998 1.00 81.44 79 THR A N 1
ATOM 631 C CA . THR A 1 79 ? 10.692 -3.828 -39.444 1.00 81.44 79 THR A CA 1
ATOM 632 C C . THR A 1 79 ? 11.978 -3.634 -40.249 1.00 81.44 79 THR A C 1
ATOM 634 O O . THR A 1 79 ? 12.209 -4.374 -41.201 1.00 81.44 79 THR A O 1
ATOM 637 N N . THR A 1 80 ? 12.836 -2.679 -39.880 1.00 80.94 80 THR A N 1
ATOM 638 C CA . THR A 1 80 ? 14.072 -2.372 -40.622 1.00 80.94 80 THR A CA 1
ATOM 639 C C . THR A 1 80 ? 15.136 -3.464 -40.514 1.00 80.94 80 THR A C 1
ATOM 641 O O . THR A 1 80 ? 15.884 -3.671 -41.467 1.00 80.94 80 THR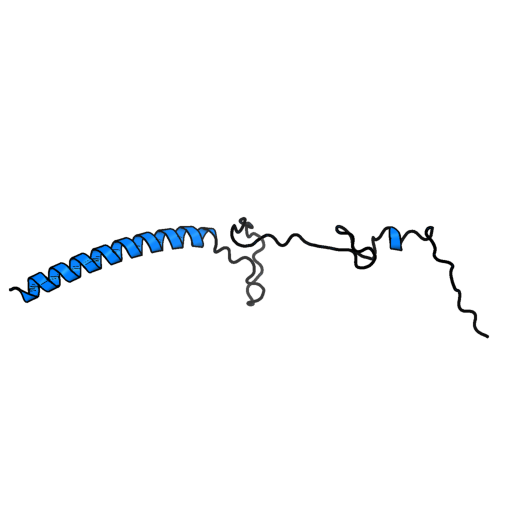 A O 1
ATOM 644 N N . SER A 1 81 ? 15.174 -4.199 -39.401 1.00 80.62 81 SER A N 1
ATOM 645 C CA . SER A 1 81 ? 16.072 -5.338 -39.184 1.00 80.62 81 SER A CA 1
ATOM 646 C C . SER A 1 81 ? 15.418 -6.684 -39.510 1.00 80.62 81 SER A C 1
ATOM 648 O O . SE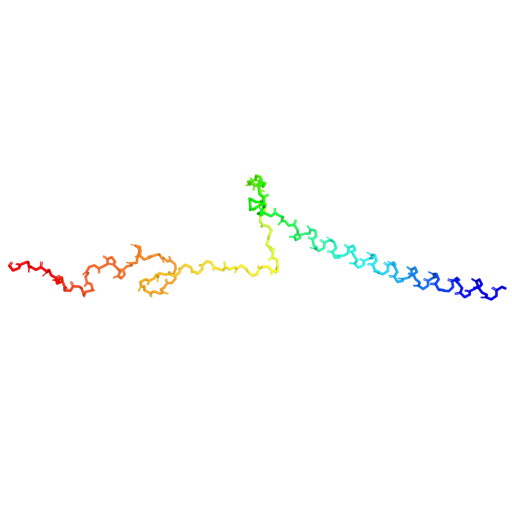R A 1 81 ? 15.993 -7.740 -39.250 1.00 80.62 81 SER A O 1
ATOM 650 N N . CYS A 1 82 ? 14.219 -6.679 -40.101 1.00 84.56 82 CYS A N 1
ATOM 651 C CA . CYS A 1 82 ? 13.523 -7.906 -40.451 1.00 84.56 82 CYS A CA 1
ATOM 652 C C . CYS A 1 82 ? 14.217 -8.6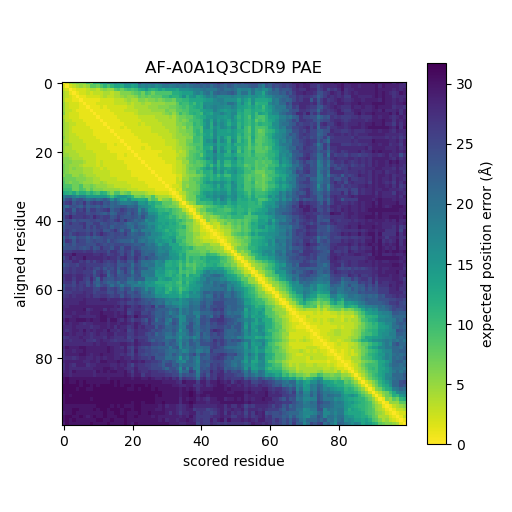34 -41.606 1.00 84.56 82 CYS A C 1
ATOM 654 O O . CYS A 1 82 ? 14.275 -8.139 -42.733 1.00 84.56 82 CYS A O 1
ATOM 656 N N . ILE A 1 83 ? 14.663 -9.861 -41.339 1.00 81.56 83 ILE A N 1
ATOM 657 C CA . ILE A 1 83 ? 15.330 -10.736 -42.313 1.00 81.56 83 ILE A CA 1
ATOM 658 C C . ILE A 1 83 ? 14.437 -10.988 -43.537 1.00 81.56 83 ILE A C 1
ATOM 660 O O . ILE A 1 83 ? 14.917 -10.953 -44.664 1.00 81.56 83 ILE A O 1
ATOM 664 N N . LEU A 1 84 ? 13.125 -11.166 -43.338 1.00 76.12 84 LEU A N 1
ATOM 665 C CA . LEU A 1 84 ? 12.172 -11.351 -44.441 1.00 76.12 84 LEU A CA 1
ATOM 666 C C . LEU A 1 84 ? 12.016 -10.090 -45.306 1.00 76.12 84 LEU A C 1
ATOM 668 O O . LEU A 1 84 ? 11.708 -10.194 -46.488 1.00 76.12 84 LEU A O 1
ATOM 672 N N . ARG A 1 85 ? 12.234 -8.896 -44.739 1.00 75.50 85 ARG A N 1
ATOM 673 C CA . ARG A 1 85 ? 12.208 -7.636 -45.492 1.00 75.50 85 ARG A CA 1
ATOM 674 C C . ARG A 1 85 ? 13.521 -7.398 -46.241 1.00 75.50 85 ARG A C 1
ATOM 676 O O . ARG A 1 85 ? 13.472 -6.904 -47.367 1.00 75.50 85 ARG A O 1
ATOM 683 N N . ASN A 1 86 ? 14.658 -7.715 -45.615 1.00 69.06 86 ASN A N 1
ATOM 684 C CA . ASN A 1 86 ? 15.995 -7.433 -46.148 1.00 69.06 86 ASN A CA 1
ATOM 685 C C . ASN A 1 86 ? 16.522 -8.515 -47.103 1.00 69.06 86 ASN A C 1
ATOM 687 O O . ASN A 1 86 ? 17.360 -8.206 -47.947 1.00 69.06 86 ASN A O 1
ATOM 691 N N . ASN A 1 87 ? 16.025 -9.753 -47.036 1.00 64.81 87 ASN A N 1
ATOM 692 C CA . ASN A 1 87 ? 16.361 -10.769 -48.029 1.00 64.81 87 ASN A CA 1
ATOM 693 C C . ASN A 1 87 ? 15.604 -10.514 -49.339 1.00 64.81 87 ASN A C 1
ATOM 695 O O . ASN A 1 87 ? 14.441 -10.879 -49.495 1.00 64.81 87 ASN A O 1
ATOM 699 N N . LEU A 1 88 ? 16.308 -9.939 -50.315 1.00 55.94 88 LEU A N 1
ATOM 700 C CA . LEU A 1 88 ? 15.876 -9.816 -51.714 1.00 55.94 88 LEU A CA 1
ATOM 701 C C . LEU A 1 88 ? 15.622 -11.178 -52.396 1.00 55.94 88 LEU A C 1
ATOM 703 O O . LEU A 1 88 ? 14.948 -11.227 -53.422 1.00 55.94 88 LEU A O 1
ATOM 707 N N . CYS A 1 89 ? 16.143 -12.274 -51.834 1.00 56.53 89 CYS A N 1
ATOM 708 C CA . CYS A 1 89 ? 16.164 -13.597 -52.466 1.00 56.53 89 CYS A CA 1
ATOM 709 C C . CYS A 1 89 ? 14.864 -14.406 -52.312 1.00 56.53 89 CYS A C 1
ATOM 711 O O . CYS A 1 89 ? 14.713 -15.427 -52.975 1.00 56.53 89 CYS A O 1
ATOM 713 N N . PHE A 1 90 ? 13.908 -13.961 -51.489 1.00 55.31 90 PHE A N 1
ATOM 714 C CA . PHE A 1 90 ? 12.585 -14.585 -51.388 1.00 55.31 90 PHE A CA 1
ATOM 715 C C . PHE A 1 90 ? 11.522 -13.679 -52.027 1.00 55.31 90 PHE A C 1
ATOM 717 O O . PHE A 1 90 ? 10.790 -12.958 -51.355 1.00 55.31 90 PHE A O 1
ATOM 724 N N . GLY A 1 91 ? 11.443 -13.722 -53.361 1.00 54.75 91 GLY A N 1
ATOM 725 C CA . GLY A 1 91 ? 10.168 -13.544 -54.064 1.00 54.75 91 GLY A CA 1
ATOM 726 C C . GLY A 1 91 ? 9.661 -12.125 -54.340 1.00 54.75 91 GLY A C 1
ATOM 727 O O . GLY A 1 91 ? 8.449 -11.927 -54.355 1.00 54.75 91 GLY A O 1
ATOM 728 N N . LYS A 1 92 ? 10.517 -11.136 -54.625 1.00 55.47 92 LYS A N 1
ATOM 729 C CA . LYS A 1 92 ? 10.045 -9.887 -55.256 1.00 55.47 92 LYS A CA 1
ATOM 730 C C . LYS A 1 92 ? 10.426 -9.859 -56.730 1.00 55.47 92 LYS A C 1
ATOM 732 O O . LYS A 1 92 ? 11.490 -9.365 -57.093 1.00 55.47 92 LYS A O 1
ATOM 737 N N . THR A 1 93 ? 9.536 -10.342 -57.597 1.00 60.97 93 THR A N 1
ATOM 738 C CA . THR A 1 93 ? 9.533 -9.937 -59.009 1.00 60.97 93 THR A CA 1
ATOM 739 C C . THR A 1 93 ? 9.427 -8.412 -59.035 1.00 60.97 93 THR A C 1
ATOM 741 O O . THR A 1 93 ? 8.392 -7.847 -58.676 1.00 60.97 93 THR A O 1
ATOM 744 N N . ARG A 1 94 ? 10.520 -7.718 -59.379 1.00 59.19 94 ARG A N 1
ATOM 745 C CA . ARG A 1 94 ? 10.519 -6.257 -59.526 1.00 59.19 94 ARG A CA 1
ATOM 746 C C . ARG A 1 94 ? 9.558 -5.895 -60.657 1.00 59.19 94 ARG A C 1
ATOM 748 O O . ARG A 1 94 ? 9.903 -6.037 -61.823 1.00 59.19 94 ARG A O 1
ATOM 755 N N . LYS A 1 95 ? 8.358 -5.423 -60.320 1.00 62.47 95 LYS A N 1
ATOM 756 C CA . LYS A 1 95 ? 7.502 -4.719 -61.277 1.00 62.47 95 LYS A CA 1
ATOM 757 C C . LYS A 1 95 ? 8.052 -3.303 -61.413 1.00 62.47 95 LYS A C 1
ATOM 759 O O . LYS A 1 95 ? 7.798 -2.452 -60.567 1.00 62.47 95 LYS A O 1
ATOM 764 N N . ILE A 1 96 ? 8.888 -3.102 -62.426 1.00 70.12 96 ILE A N 1
ATOM 765 C CA . ILE A 1 96 ? 9.395 -1.786 -62.820 1.00 70.12 96 ILE A CA 1
ATOM 766 C C . ILE A 1 96 ? 8.282 -1.120 -63.626 1.00 70.12 96 ILE A C 1
ATOM 768 O O . ILE A 1 96 ? 7.811 -1.684 -64.612 1.00 70.12 96 ILE A O 1
ATOM 772 N N . TRP A 1 97 ? 7.825 0.047 -63.1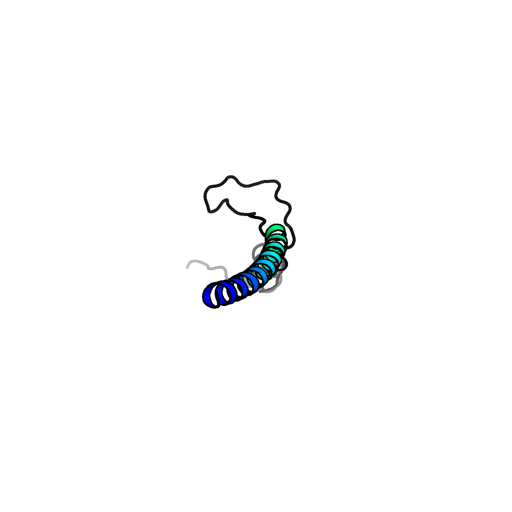80 1.00 69.38 97 TRP A N 1
ATOM 773 C CA . TRP A 1 97 ? 6.909 0.860 -63.969 1.00 69.38 97 TRP A CA 1
ATOM 774 C C . TRP A 1 97 ? 7.710 1.550 -65.075 1.00 69.38 97 TRP A C 1
ATOM 776 O O . TRP A 1 97 ? 8.676 2.254 -64.783 1.00 69.38 97 TRP A O 1
ATOM 786 N N . VAL A 1 98 ? 7.337 1.304 -66.330 1.00 55.69 98 VAL A N 1
ATOM 787 C CA . VAL A 1 98 ? 7.940 1.939 -67.506 1.00 55.69 98 VAL A CA 1
ATOM 788 C C . VAL A 1 98 ? 6.945 2.986 -68.017 1.00 55.69 98 VAL A C 1
ATOM 790 O O . VAL A 1 98 ? 5.798 2.614 -68.286 1.00 55.69 98 VAL A O 1
ATOM 793 N N . PRO A 1 99 ? 7.332 4.271 -68.118 1.00 59.22 99 PRO A N 1
ATOM 794 C CA . PRO A 1 99 ? 6.479 5.295 -68.711 1.00 59.22 99 PRO A CA 1
ATOM 795 C C . PRO A 1 99 ? 6.212 4.971 -70.188 1.00 59.22 99 PRO A C 1
ATOM 797 O O . PRO A 1 99 ? 7.097 4.456 -70.870 1.00 59.22 99 PRO A O 1
ATOM 800 N N . LYS A 1 100 ? 4.994 5.256 -70.658 1.00 58.81 100 LYS A N 1
ATOM 801 C CA . LYS A 1 100 ? 4.616 5.165 -72.076 1.00 58.81 100 LYS A CA 1
ATOM 802 C C . LYS A 1 100 ? 5.081 6.388 -72.850 1.00 58.81 100 LYS A C 1
ATOM 804 O O . LYS A 1 100 ? 4.991 7.491 -72.268 1.00 58.81 100 LYS A O 1
#

Sequence (100 aa):
MEENEKQKIKIDALKKTFSTFSNSSAKLDNLLGLQRCVFEKAGLGYEEMKNVKHFKNFFVKKSEPKMSCNYCGRLGHITTSCILRNNLCFGKTRKIWVPK